Protein AF-A0AAW6BAW8-F1 (afdb_monomer_lite)

Structure (mmCIF, N/CA/C/O backbone):
data_AF-A0AAW6BAW8-F1
#
_entry.id   AF-A0AAW6BAW8-F1
#
loop_
_atom_site.group_PDB
_atom_site.id
_atom_site.type_symbol
_atom_site.label_atom_id
_atom_site.label_alt_id
_atom_site.label_comp_id
_atom_site.label_asym_id
_atom_site.label_entity_id
_atom_site.label_seq_id
_atom_site.pdbx_PDB_ins_code
_atom_site.Cartn_x
_atom_site.Cartn_y
_atom_site.Cartn_z
_atom_site.occupancy
_atom_site.B_iso_or_equiv
_atom_site.auth_seq_id
_atom_site.auth_comp_id
_atom_site.auth_asym_id
_atom_site.auth_atom_id
_atom_site.pdbx_PDB_model_num
ATOM 1 N N . MET A 1 1 ? 30.648 -0.982 -22.213 1.00 37.47 1 MET A N 1
ATOM 2 C CA . MET A 1 1 ? 29.487 -0.172 -21.780 1.00 37.47 1 MET A CA 1
ATOM 3 C C . MET A 1 1 ? 28.819 -0.906 -20.625 1.00 37.47 1 MET A C 1
ATOM 5 O O . MET A 1 1 ? 28.393 -2.036 -20.818 1.00 37.47 1 MET A O 1
ATOM 9 N N . SER A 1 2 ? 28.823 -0.338 -19.420 1.00 42.47 2 SER A N 1
ATOM 10 C CA . SER A 1 2 ? 28.336 -1.019 -18.214 1.00 42.47 2 SER A CA 1
ATOM 11 C C . SER A 1 2 ? 26.802 -1.090 -18.224 1.00 42.47 2 SER A C 1
ATOM 13 O O . SER A 1 2 ? 26.126 -0.107 -17.937 1.00 42.47 2 SER A O 1
ATOM 15 N N . LEU A 1 3 ? 26.255 -2.242 -18.621 1.00 48.44 3 LEU A N 1
ATOM 16 C CA . LEU A 1 3 ? 24.818 -2.527 -18.738 1.00 48.44 3 LEU A CA 1
ATOM 17 C C . LEU A 1 3 ? 24.241 -3.043 -17.412 1.00 48.44 3 LEU A C 1
ATOM 19 O O . LEU A 1 3 ? 23.487 -4.018 -17.386 1.00 48.44 3 LEU A O 1
ATOM 23 N N . PHE A 1 4 ? 24.576 -2.407 -16.287 1.00 57.16 4 PHE A N 1
ATOM 24 C CA . PHE A 1 4 ? 23.806 -2.639 -15.069 1.00 57.16 4 PHE A CA 1
ATOM 25 C C . PHE A 1 4 ? 22.437 -2.009 -15.286 1.00 57.16 4 PHE A C 1
ATOM 27 O O . PHE A 1 4 ? 22.229 -0.815 -15.076 1.00 57.16 4 PHE A O 1
ATOM 34 N N . SER A 1 5 ? 21.517 -2.832 -15.790 1.00 59.19 5 SER A N 1
ATOM 35 C CA . SER A 1 5 ? 20.086 -2.569 -15.810 1.00 59.19 5 SER A CA 1
ATOM 36 C C . SER A 1 5 ? 19.727 -1.957 -14.462 1.00 59.19 5 SER A C 1
ATOM 38 O O . SER A 1 5 ? 19.829 -2.642 -13.443 1.00 59.19 5 SER A O 1
ATOM 40 N N . ARG A 1 6 ? 19.391 -0.662 -14.435 1.00 70.06 6 ARG A N 1
ATOM 41 C CA . ARG A 1 6 ? 18.987 0.033 -13.211 1.00 70.06 6 ARG A CA 1
ATOM 42 C C . ARG A 1 6 ? 17.657 -0.576 -12.775 1.00 70.06 6 ARG A C 1
ATOM 44 O O . ARG A 1 6 ? 16.599 -0.114 -13.189 1.00 70.06 6 ARG A O 1
ATOM 51 N N . LYS A 1 7 ? 17.735 -1.669 -12.015 1.00 78.31 7 LYS A N 1
ATOM 52 C CA . LYS A 1 7 ? 16.610 -2.275 -11.313 1.00 78.31 7 LYS A CA 1
ATOM 53 C C . LYS A 1 7 ? 16.115 -1.246 -10.308 1.00 78.31 7 LYS A C 1
ATOM 55 O O . LYS A 1 7 ? 16.922 -0.659 -9.586 1.00 78.31 7 LYS A O 1
ATOM 60 N N . LYS A 1 8 ? 14.819 -0.987 -10.327 1.00 87.31 8 LYS A N 1
ATOM 61 C CA . LYS A 1 8 ? 14.162 -0.017 -9.459 1.00 87.31 8 LYS A CA 1
ATOM 62 C C . LYS A 1 8 ? 13.307 -0.759 -8.470 1.00 87.31 8 LYS A C 1
ATOM 64 O O . LYS A 1 8 ? 12.725 -1.777 -8.832 1.00 87.31 8 LYS A O 1
ATOM 69 N N . LYS A 1 9 ? 13.286 -0.270 -7.240 1.00 90.56 9 LYS A N 1
ATOM 70 C CA . LYS A 1 9 ? 12.520 -0.862 -6.158 1.00 90.56 9 LYS A CA 1
ATOM 71 C C . LYS A 1 9 ? 11.354 0.050 -5.822 1.00 90.56 9 LYS A C 1
ATOM 73 O O . LYS A 1 9 ? 11.542 1.260 -5.727 1.00 90.56 9 LYS A O 1
ATOM 78 N N . VAL A 1 10 ? 10.177 -0.527 -5.651 1.00 91.50 10 VAL A N 1
ATOM 79 C CA . VAL A 1 10 ? 8.991 0.176 -5.169 1.00 91.50 10 VAL A CA 1
ATOM 80 C C . VAL A 1 10 ? 8.428 -0.591 -3.985 1.00 91.50 10 VAL A C 1
ATOM 82 O O . VAL A 1 10 ? 8.365 -1.814 -4.036 1.00 91.50 10 VAL A O 1
ATOM 85 N N . VAL A 1 11 ? 8.044 0.114 -2.929 1.00 92.69 11 VAL A N 1
ATOM 86 C CA . VAL A 1 11 ? 7.381 -0.465 -1.756 1.00 92.69 11 VAL A CA 1
ATOM 87 C C . VAL A 1 11 ? 6.070 0.271 -1.552 1.00 92.69 11 VAL A C 1
ATOM 89 O O . VAL A 1 11 ? 6.067 1.497 -1.546 1.00 92.69 11 VAL A O 1
ATOM 92 N N . ILE A 1 12 ? 4.964 -0.448 -1.391 1.00 92.94 12 ILE A N 1
ATOM 93 C CA . ILE A 1 12 ? 3.665 0.144 -1.081 1.00 92.94 12 ILE A CA 1
ATOM 94 C C . ILE A 1 12 ? 3.274 -0.303 0.323 1.00 92.94 12 ILE A C 1
ATOM 96 O O . ILE A 1 12 ? 3.162 -1.500 0.591 1.00 92.94 12 ILE A O 1
ATOM 100 N N . ASN A 1 13 ? 3.089 0.664 1.217 1.00 94.69 13 ASN A N 1
ATOM 101 C CA . ASN A 1 13 ? 2.670 0.441 2.594 1.00 94.69 13 ASN A CA 1
ATOM 102 C C . ASN A 1 13 ? 1.231 0.904 2.781 1.00 94.69 13 ASN A C 1
ATOM 104 O O . ASN A 1 13 ? 0.898 2.036 2.445 1.00 94.69 13 ASN A O 1
ATOM 108 N N . TYR A 1 14 ? 0.410 0.047 3.368 1.00 93.88 14 TYR A N 1
ATOM 109 C CA . TYR A 1 14 ? -0.961 0.342 3.747 1.00 93.88 14 TYR A CA 1
ATOM 110 C C . TYR A 1 14 ? -0.974 0.622 5.240 1.00 93.88 14 TYR A C 1
ATOM 112 O O . TYR A 1 14 ? -0.600 -0.248 6.026 1.00 93.88 14 TYR A O 1
ATOM 120 N N . VAL A 1 15 ? -1.360 1.831 5.629 1.00 94.00 15 VAL A N 1
ATOM 121 C CA . VAL A 1 15 ? -1.382 2.270 7.026 1.00 94.00 15 VAL A CA 1
ATOM 122 C C . VAL A 1 15 ? -2.789 2.650 7.449 1.00 94.00 15 VAL A C 1
ATOM 124 O O . VAL A 1 15 ? -3.534 3.228 6.663 1.00 94.00 15 VAL A O 1
ATOM 127 N N . ASP A 1 16 ? -3.129 2.349 8.693 1.00 92.56 16 ASP A N 1
ATOM 128 C CA . ASP A 1 16 ? -4.372 2.754 9.338 1.00 92.56 16 ASP A CA 1
ATOM 129 C C . ASP A 1 16 ? -4.172 4.108 10.037 1.00 92.56 16 ASP A C 1
ATOM 131 O O . ASP A 1 16 ? -3.359 4.223 10.952 1.00 92.56 16 ASP A O 1
ATOM 135 N N . LEU A 1 17 ? -4.871 5.152 9.590 1.00 90.44 17 LEU A N 1
ATOM 136 C CA . LEU A 1 17 ? -4.804 6.490 10.182 1.00 90.44 17 LEU A CA 1
ATOM 137 C C . LEU A 1 17 ? -5.508 6.600 11.535 1.00 90.44 17 LEU A C 1
ATOM 139 O O . LEU A 1 17 ? -5.190 7.535 12.269 1.00 90.44 17 LEU A O 1
ATOM 143 N N . ASP A 1 18 ? -6.445 5.708 11.843 1.00 87.75 18 ASP A N 1
ATOM 144 C CA . ASP A 1 18 ? -7.154 5.679 13.121 1.00 87.75 18 ASP A CA 1
ATOM 145 C C . ASP A 1 18 ? -6.311 4.973 14.198 1.00 87.75 18 ASP A C 1
ATOM 147 O O . ASP A 1 18 ? -6.294 5.409 15.346 1.00 87.75 18 ASP A O 1
ATOM 151 N N . GLU A 1 19 ? -5.515 3.964 13.824 1.00 84.69 19 GLU A N 1
ATOM 152 C CA . GLU A 1 19 ? -4.546 3.291 14.711 1.00 84.69 19 GLU A CA 1
ATOM 153 C C . GLU A 1 19 ? -3.112 3.855 14.584 1.00 84.69 19 GLU A C 1
ATOM 155 O O . GLU A 1 19 ? -2.163 3.116 14.323 1.00 84.69 19 GLU A O 1
ATOM 160 N N . ASP A 1 20 ? -2.902 5.165 14.755 1.00 87.44 20 ASP A N 1
ATOM 161 C CA . ASP A 1 20 ? -1.547 5.761 14.844 1.00 87.44 20 ASP A CA 1
ATOM 162 C C . ASP A 1 20 ? -0.618 5.454 13.636 1.00 87.44 20 ASP A C 1
ATOM 164 O O . ASP A 1 20 ? 0.605 5.347 13.754 1.00 87.44 20 ASP A O 1
ATOM 168 N N . LYS A 1 21 ? -1.185 5.323 12.426 1.00 88.00 21 LYS A N 1
ATOM 169 C CA . LYS A 1 21 ? -0.470 4.919 11.191 1.00 88.00 21 LYS A CA 1
ATOM 170 C C . LYS A 1 21 ? 0.103 3.503 11.253 1.00 88.00 21 LYS A C 1
ATOM 172 O O . LYS A 1 21 ? 1.123 3.214 10.618 1.00 88.00 21 LYS A O 1
ATOM 177 N N . LYS A 1 22 ? -0.548 2.601 11.986 1.00 90.44 22 LYS A N 1
ATOM 178 C CA . LYS A 1 22 ? -0.188 1.183 12.033 1.00 90.44 22 LYS A CA 1
ATOM 179 C C . LYS A 1 22 ? -0.199 0.586 10.632 1.00 90.44 22 LYS A C 1
ATOM 181 O O . LYS A 1 22 ? -1.170 0.716 9.893 1.00 90.44 22 LYS A O 1
ATOM 186 N N . ILE A 1 23 ? 0.885 -0.092 10.268 1.00 91.94 23 ILE A N 1
ATOM 187 C CA . ILE A 1 23 ? 0.988 -0.772 8.977 1.00 91.94 23 ILE A CA 1
ATOM 188 C C . ILE A 1 23 ? 0.055 -1.986 9.002 1.00 91.94 23 ILE A C 1
ATOM 190 O O . ILE A 1 23 ? 0.292 -2.935 9.747 1.00 91.94 23 ILE A O 1
ATOM 194 N N . ILE A 1 24 ? -0.992 -1.942 8.181 1.00 90.75 24 ILE A N 1
ATOM 195 C CA . ILE A 1 24 ? -1.936 -3.041 7.971 1.00 90.75 24 ILE A CA 1
ATOM 196 C C . ILE A 1 24 ? -1.252 -4.122 7.135 1.00 90.75 24 ILE A C 1
ATOM 198 O O . ILE A 1 24 ? -1.197 -5.289 7.514 1.00 90.75 24 ILE A O 1
ATOM 202 N N . THR A 1 25 ? -0.702 -3.720 5.989 1.00 91.62 25 THR A N 1
ATOM 203 C CA . THR A 1 25 ? 0.005 -4.612 5.072 1.00 91.62 25 THR A CA 1
ATOM 204 C C . THR A 1 25 ? 1.032 -3.842 4.247 1.00 91.62 25 THR A C 1
ATOM 206 O O . THR A 1 25 ? 0.982 -2.617 4.127 1.00 91.62 25 THR A O 1
ATOM 209 N N . SER A 1 26 ? 2.002 -4.557 3.690 1.00 92.81 26 SER A N 1
ATOM 210 C CA . SER A 1 26 ? 3.017 -4.004 2.799 1.00 92.81 26 SER A CA 1
ATOM 211 C C . SER A 1 26 ? 3.280 -4.984 1.671 1.00 92.81 26 SER A C 1
ATOM 213 O O . SER A 1 26 ? 3.362 -6.192 1.887 1.00 92.81 26 SER A O 1
ATOM 215 N N . THR A 1 27 ? 3.465 -4.465 0.464 1.00 89.69 27 THR A N 1
ATOM 216 C CA . THR A 1 27 ? 3.817 -5.282 -0.704 1.00 89.69 27 THR A CA 1
ATOM 217 C C . THR A 1 27 ? 5.245 -5.809 -0.653 1.00 89.69 27 THR A C 1
ATOM 219 O O . THR A 1 27 ? 5.610 -6.676 -1.445 1.00 89.69 27 THR A O 1
ATOM 222 N N . GLY A 1 28 ? 6.082 -5.242 0.222 1.00 89.38 28 GLY A N 1
ATOM 223 C CA . GLY A 1 28 ? 7.526 -5.433 0.183 1.00 89.38 28 GLY A CA 1
ATOM 224 C C . GLY A 1 28 ? 8.177 -4.763 -1.032 1.00 89.38 28 GLY A C 1
ATOM 225 O O . GLY A 1 28 ? 7.588 -3.895 -1.679 1.00 89.38 28 GLY A O 1
ATOM 226 N N . GLU A 1 29 ? 9.421 -5.153 -1.324 1.00 90.94 29 GLU A N 1
ATOM 227 C CA . GLU A 1 29 ? 10.243 -4.572 -2.392 1.00 90.94 29 GLU A CA 1
ATOM 228 C C . GLU A 1 29 ? 9.902 -5.161 -3.771 1.00 90.94 29 GLU A C 1
ATOM 230 O O . GLU A 1 29 ? 10.387 -6.226 -4.158 1.00 90.94 29 GLU A O 1
ATOM 235 N N . ILE A 1 30 ? 9.128 -4.426 -4.563 1.00 89.75 30 ILE A N 1
ATOM 236 C CA . ILE A 1 30 ? 8.828 -4.764 -5.955 1.00 89.75 30 ILE A CA 1
ATOM 237 C C . ILE A 1 30 ? 9.974 -4.288 -6.842 1.00 89.75 30 ILE A C 1
ATOM 239 O O . ILE A 1 30 ? 10.262 -3.093 -6.916 1.00 89.75 30 ILE A O 1
ATOM 243 N N . ILE A 1 31 ? 10.624 -5.214 -7.550 1.00 88.12 31 ILE A N 1
ATOM 244 C CA . ILE A 1 31 ? 11.760 -4.905 -8.422 1.00 88.12 31 ILE A CA 1
ATOM 245 C C . ILE A 1 31 ? 11.311 -4.841 -9.881 1.00 88.12 31 ILE A C 1
ATOM 247 O O . ILE A 1 31 ? 10.852 -5.835 -10.438 1.00 88.12 31 ILE A O 1
ATOM 251 N N . GLY A 1 32 ? 11.547 -3.710 -10.541 1.00 87.00 32 GLY A N 1
ATOM 252 C CA . GLY A 1 32 ? 11.221 -3.533 -11.952 1.00 87.00 32 GLY A CA 1
ATOM 253 C C . GLY A 1 32 ? 12.210 -2.687 -12.739 1.00 87.00 32 GLY A C 1
ATOM 254 O O . GLY A 1 32 ? 13.305 -2.349 -12.282 1.00 87.00 32 GLY A O 1
ATOM 255 N N . LYS A 1 33 ? 11.837 -2.387 -13.985 1.00 84.62 33 LYS A N 1
ATOM 256 C CA . LYS A 1 33 ? 12.615 -1.542 -14.900 1.00 84.62 33 LYS A CA 1
ATOM 257 C C . LYS A 1 33 ? 12.041 -0.131 -14.897 1.00 84.62 33 LYS A C 1
ATOM 259 O O . LYS A 1 33 ? 10.835 0.023 -15.052 1.00 84.62 33 LYS A O 1
ATOM 264 N N . ALA A 1 34 ? 12.909 0.877 -14.804 1.00 84.44 34 ALA A N 1
ATOM 265 C CA . ALA A 1 34 ? 12.513 2.281 -14.912 1.00 84.44 34 ALA A CA 1
ATOM 266 C C . ALA A 1 34 ? 11.677 2.531 -16.182 1.00 84.44 34 ALA A C 1
ATOM 268 O O . ALA A 1 34 ? 12.023 2.036 -17.258 1.00 84.44 34 ALA A O 1
ATOM 269 N N . GLY A 1 35 ? 10.579 3.276 -16.047 1.00 82.69 35 GLY A N 1
ATOM 270 C CA . GLY A 1 35 ? 9.669 3.590 -17.154 1.00 82.69 35 GLY A CA 1
ATOM 271 C C . GLY A 1 35 ? 8.698 2.470 -17.557 1.00 82.69 35 GLY A C 1
ATOM 272 O O . GLY A 1 35 ? 7.925 2.657 -18.493 1.00 82.69 35 GLY A O 1
ATOM 273 N N . LYS A 1 36 ? 8.704 1.313 -16.881 1.00 87.38 36 LYS A N 1
ATOM 274 C CA . LYS A 1 36 ? 7.618 0.321 -16.981 1.00 87.38 36 LYS A CA 1
ATOM 275 C C . LYS A 1 36 ? 6.589 0.561 -15.884 1.00 87.38 36 LYS A C 1
ATOM 277 O O . LYS A 1 36 ? 6.967 1.001 -14.805 1.00 87.38 36 LYS A O 1
ATOM 282 N N . ALA A 1 37 ? 5.321 0.265 -16.157 1.00 87.88 37 ALA A N 1
ATOM 283 C CA . ALA A 1 37 ? 4.296 0.226 -15.119 1.00 87.88 37 ALA A CA 1
ATOM 284 C C . ALA A 1 37 ? 4.675 -0.817 -14.062 1.00 87.88 37 ALA A C 1
ATOM 286 O O . ALA A 1 37 ? 5.254 -1.860 -14.389 1.00 87.88 37 ALA A O 1
ATOM 287 N N . VAL A 1 38 ? 4.391 -0.506 -12.805 1.00 88.25 38 VAL A N 1
ATOM 288 C CA . VAL A 1 38 ? 4.519 -1.475 -11.723 1.00 88.25 38 VAL A CA 1
ATOM 289 C C . VAL A 1 38 ? 3.410 -2.519 -11.895 1.00 88.25 38 VAL A C 1
ATOM 291 O O . VAL A 1 38 ? 2.241 -2.168 -12.031 1.00 88.25 38 VAL A O 1
ATOM 294 N N . ASP A 1 39 ? 3.775 -3.803 -11.909 1.00 85.62 39 ASP A N 1
ATOM 295 C CA . ASP A 1 39 ? 2.847 -4.939 -12.073 1.00 85.62 39 ASP A CA 1
ATOM 296 C C . ASP A 1 39 ? 2.115 -5.251 -10.752 1.00 85.62 39 ASP A C 1
ATOM 298 O O . ASP A 1 39 ? 2.081 -6.375 -10.264 1.00 85.62 39 ASP A O 1
ATOM 302 N N . TYR A 1 40 ? 1.620 -4.203 -10.097 1.00 86.88 40 TYR A N 1
ATOM 303 C CA . TYR A 1 40 ? 0.914 -4.272 -8.828 1.00 86.88 40 TYR A CA 1
ATOM 304 C C . TYR A 1 40 ? -0.193 -3.228 -8.818 1.00 86.88 40 TYR A C 1
ATOM 306 O O . TYR A 1 40 ? 0.052 -2.052 -9.091 1.00 86.88 40 TYR A O 1
ATOM 314 N N . SER A 1 41 ? -1.402 -3.658 -8.478 1.00 86.12 41 SER A N 1
ATOM 315 C CA . SER A 1 41 ? -2.577 -2.803 -8.358 1.00 86.12 41 SER A CA 1
ATOM 316 C C . SER A 1 41 ? -3.008 -2.766 -6.901 1.00 86.12 41 SER A C 1
ATOM 318 O O . SER A 1 41 ? -3.208 -3.822 -6.299 1.00 86.12 41 SER A O 1
ATOM 320 N N . SER A 1 42 ? -3.176 -1.570 -6.329 1.00 89.06 42 SER A N 1
ATOM 321 C CA . SER A 1 42 ? -3.753 -1.473 -4.987 1.00 89.06 42 SER A CA 1
ATOM 322 C C . SER A 1 42 ? -5.253 -1.745 -4.997 1.00 89.06 42 SER A C 1
ATOM 324 O O . SER A 1 42 ? -5.793 -2.095 -3.959 1.00 89.06 42 SER A O 1
ATOM 326 N N . ALA A 1 43 ? -5.931 -1.644 -6.146 1.00 88.69 43 ALA A N 1
ATOM 327 C CA . ALA A 1 43 ? -7.383 -1.770 -6.232 1.00 88.69 43 ALA A CA 1
ATOM 328 C C . ALA A 1 43 ? -7.901 -3.114 -5.692 1.00 88.69 43 ALA A C 1
ATOM 330 O O . ALA A 1 43 ? -8.904 -3.138 -4.981 1.00 88.69 43 ALA A O 1
ATOM 331 N N . ASP A 1 44 ? -7.210 -4.219 -5.987 1.00 88.56 44 ASP A N 1
ATOM 332 C CA . ASP A 1 44 ? -7.569 -5.544 -5.471 1.00 88.56 44 ASP A CA 1
ATOM 333 C C . ASP A 1 44 ? -7.414 -5.619 -3.948 1.00 88.56 44 ASP A C 1
ATOM 335 O O . ASP A 1 44 ? -8.275 -6.165 -3.257 1.00 88.56 44 ASP A O 1
ATOM 339 N N . GLU A 1 45 ? -6.339 -5.038 -3.415 1.00 89.56 45 GLU A N 1
ATOM 340 C CA . GLU A 1 45 ? -6.050 -5.054 -1.982 1.00 89.56 45 GLU A CA 1
ATOM 341 C C . GLU A 1 45 ? -6.962 -4.089 -1.216 1.00 89.56 45 GLU A C 1
ATOM 343 O O . GLU A 1 45 ? -7.545 -4.461 -0.205 1.00 89.56 45 GLU A O 1
ATOM 348 N N . LEU A 1 46 ? -7.192 -2.889 -1.752 1.00 90.19 46 LEU A N 1
ATOM 349 C CA . LEU A 1 46 ? -8.157 -1.911 -1.256 1.00 90.19 46 LEU A CA 1
ATOM 350 C C . LEU A 1 46 ? -9.573 -2.473 -1.236 1.00 90.19 46 LEU A C 1
ATOM 352 O O . LEU A 1 46 ? -10.315 -2.195 -0.303 1.00 90.19 46 LEU A O 1
ATOM 356 N N . LYS A 1 47 ? -9.955 -3.278 -2.233 1.00 90.50 47 LYS A N 1
ATOM 357 C CA . LYS A 1 47 ? -11.268 -3.926 -2.255 1.00 90.50 47 LYS A CA 1
ATOM 358 C C . LYS A 1 47 ? -11.402 -4.976 -1.151 1.00 90.50 47 LYS A C 1
ATOM 360 O O . LYS A 1 47 ? -12.455 -5.038 -0.528 1.00 90.50 47 LYS A O 1
ATOM 365 N N . LYS A 1 48 ? -10.354 -5.765 -0.881 1.00 90.56 48 LYS A N 1
ATOM 366 C CA . LYS A 1 48 ? -10.339 -6.689 0.268 1.00 90.56 48 LYS A CA 1
ATOM 367 C C . LYS A 1 48 ? -10.387 -5.937 1.594 1.00 90.56 48 LYS A C 1
ATOM 369 O O . LYS A 1 48 ? -11.151 -6.315 2.466 1.00 90.56 48 LYS A O 1
ATOM 374 N N . LEU A 1 49 ? -9.599 -4.871 1.726 1.00 90.06 49 LEU A N 1
ATOM 375 C CA . LEU A 1 49 ? -9.580 -4.025 2.916 1.00 90.06 49 LEU A CA 1
ATOM 376 C C . LEU A 1 49 ? -10.959 -3.384 3.142 1.00 90.06 49 LEU A C 1
ATOM 378 O O . LEU A 1 49 ? -11.466 -3.419 4.255 1.00 90.06 49 LEU A O 1
ATOM 382 N N . ALA A 1 50 ? -11.621 -2.906 2.088 1.00 89.12 50 ALA A N 1
ATOM 383 C CA . ALA A 1 50 ? -12.998 -2.415 2.155 1.00 89.12 50 ALA A CA 1
ATOM 384 C C . ALA A 1 50 ? -13.998 -3.475 2.621 1.00 89.12 50 ALA A C 1
ATOM 386 O O . ALA A 1 50 ? -14.852 -3.172 3.447 1.00 89.12 50 ALA A O 1
ATOM 387 N N . ASP A 1 51 ? -13.863 -4.716 2.153 1.00 90.31 51 ASP A N 1
ATOM 388 C CA . ASP A 1 51 ? -14.684 -5.845 2.611 1.00 90.31 51 ASP A CA 1
ATOM 389 C C . ASP A 1 51 ? -14.424 -6.201 4.089 1.00 90.31 51 ASP A C 1
ATOM 391 O O . ASP A 1 51 ? -15.323 -6.634 4.801 1.00 90.31 51 ASP A O 1
ATOM 395 N N . GLN A 1 52 ? -13.205 -5.948 4.577 1.00 87.38 52 GLN A N 1
ATOM 396 C CA . GLN A 1 52 ? -12.819 -6.103 5.983 1.00 87.38 52 GLN A CA 1
ATOM 397 C C . GLN A 1 52 ? -13.259 -4.938 6.884 1.00 87.38 52 GLN A C 1
ATOM 399 O O . GLN A 1 52 ? -13.030 -5.007 8.089 1.00 87.38 52 GLN A O 1
ATOM 404 N N . GLY A 1 53 ? -13.870 -3.886 6.329 1.00 88.81 53 GLY A N 1
ATOM 405 C CA . GLY A 1 53 ? -14.270 -2.698 7.083 1.00 88.81 53 GLY A CA 1
ATOM 406 C C . GLY A 1 53 ? -13.218 -1.589 7.114 1.00 88.81 53 GLY A C 1
ATOM 407 O O . GLY A 1 53 ? -13.198 -0.800 8.046 1.00 88.81 53 GLY A O 1
ATOM 408 N N . TYR A 1 54 ? -12.332 -1.492 6.121 1.00 90.19 54 TYR A N 1
ATOM 409 C CA . TYR A 1 54 ? -11.405 -0.364 5.971 1.00 90.19 54 TYR A CA 1
ATOM 410 C C . TYR A 1 54 ? -11.797 0.550 4.811 1.00 90.19 54 TYR A C 1
ATOM 412 O O . TYR A 1 54 ? -11.981 0.129 3.673 1.00 90.19 54 TYR A O 1
ATOM 420 N N . LYS A 1 55 ? -11.807 1.854 5.044 1.00 90.75 55 LYS A N 1
ATOM 421 C CA . LYS A 1 55 ? -12.115 2.866 4.041 1.00 90.75 55 LYS A CA 1
ATOM 422 C C . LYS A 1 55 ? -10.853 3.556 3.548 1.00 90.75 55 LYS A C 1
ATOM 424 O O . LYS A 1 55 ? -10.064 4.079 4.331 1.00 90.75 55 LYS A O 1
ATOM 429 N N . LEU A 1 56 ? -10.674 3.624 2.231 1.00 92.12 56 LEU A N 1
ATOM 430 C CA . LEU A 1 56 ? -9.583 4.401 1.644 1.00 92.12 56 LEU A CA 1
ATOM 431 C C . LEU A 1 56 ? -9.722 5.882 2.034 1.00 92.12 56 LEU A C 1
ATOM 433 O O . LEU A 1 56 ? -10.720 6.519 1.698 1.00 92.12 56 LEU A O 1
ATOM 437 N N . SER A 1 57 ? -8.699 6.437 2.689 1.00 92.38 57 SER A N 1
ATOM 438 C CA . SER A 1 57 ? -8.643 7.864 3.023 1.00 92.38 57 SER A CA 1
ATOM 439 C C . SER A 1 57 ? -7.729 8.638 2.079 1.00 92.38 57 SER A C 1
ATOM 441 O O . SER A 1 57 ? -8.072 9.748 1.680 1.00 92.38 57 SER A O 1
ATOM 443 N N . TYR A 1 58 ? -6.566 8.082 1.734 1.00 92.31 58 TYR A N 1
ATOM 444 C CA . TYR A 1 58 ? -5.617 8.696 0.808 1.00 92.31 58 TYR A CA 1
ATOM 445 C C . TYR A 1 58 ? -4.805 7.625 0.078 1.00 92.31 58 TYR A C 1
ATOM 447 O O . TYR A 1 58 ? -4.186 6.774 0.712 1.00 92.31 58 TYR A O 1
ATOM 455 N N . ASN A 1 59 ? -4.796 7.678 -1.254 1.00 91.94 59 ASN A N 1
ATOM 456 C CA . ASN A 1 59 ? -3.985 6.799 -2.092 1.00 91.94 59 ASN A CA 1
ATOM 457 C C . ASN A 1 59 ? -2.860 7.601 -2.754 1.00 91.94 59 ASN A C 1
ATOM 459 O O . ASN A 1 5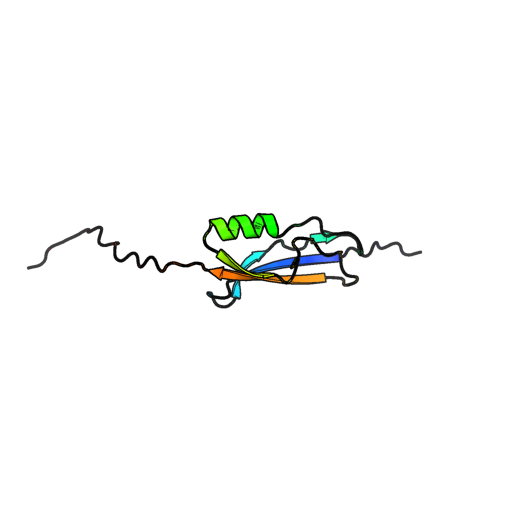9 ? -3.115 8.390 -3.662 1.00 91.94 59 ASN A O 1
ATOM 463 N N . GLU A 1 60 ? -1.623 7.388 -2.309 1.00 90.62 60 GLU A N 1
ATOM 464 C CA . GLU A 1 60 ? -0.436 8.021 -2.895 1.00 90.62 60 GLU A CA 1
ATOM 465 C C . GLU A 1 60 ? 0.103 7.275 -4.126 1.00 90.62 60 GLU A C 1
ATOM 467 O O . GLU A 1 60 ? 0.818 7.858 -4.937 1.00 90.62 60 GLU A O 1
ATOM 472 N N . TYR A 1 61 ? -0.221 5.987 -4.267 1.00 89.44 61 TYR A N 1
ATOM 473 C CA . TYR A 1 61 ? 0.331 5.113 -5.300 1.00 89.44 61 TYR A CA 1
ATOM 474 C C . TYR A 1 61 ? -0.427 5.245 -6.625 1.00 89.44 61 TYR A C 1
ATOM 476 O O . TYR A 1 61 ? 0.150 5.659 -7.628 1.00 89.44 61 TYR A O 1
ATOM 484 N N . ASP A 1 62 ? -1.723 4.935 -6.629 1.00 88.00 62 ASP A N 1
ATOM 485 C CA . ASP A 1 6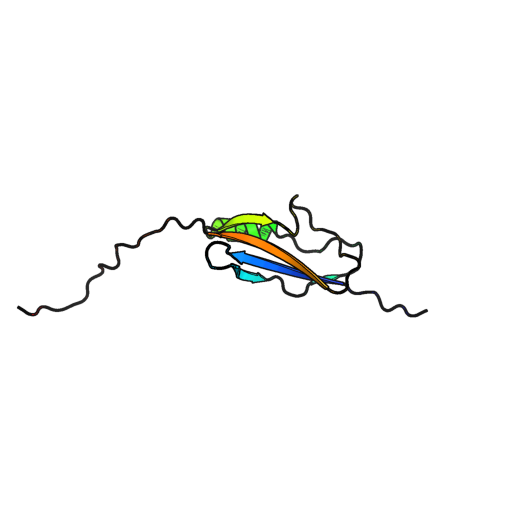2 ? -2.580 4.912 -7.821 1.00 88.00 62 ASP A CA 1
ATOM 486 C C . ASP A 1 62 ? -3.879 5.707 -7.593 1.00 88.00 62 ASP A C 1
ATOM 488 O O . ASP A 1 62 ? -4.981 5.158 -7.606 1.00 88.00 62 ASP A O 1
ATOM 492 N N . PRO A 1 63 ? -3.806 7.038 -7.433 1.00 82.00 63 PRO A N 1
ATOM 493 C CA . PRO A 1 63 ? -4.990 7.862 -7.172 1.00 82.00 63 PRO A CA 1
ATOM 494 C C . PRO A 1 63 ? -6.069 7.759 -8.267 1.00 82.00 63 PRO A C 1
ATOM 496 O O . PRO A 1 63 ? -7.234 8.055 -8.017 1.00 82.00 63 PRO A O 1
ATOM 499 N N . THR A 1 64 ? -5.698 7.333 -9.478 1.00 83.56 64 THR A N 1
ATOM 500 C CA . THR A 1 64 ? -6.597 7.122 -10.624 1.00 83.56 64 THR A CA 1
ATOM 501 C C . THR A 1 64 ? -6.896 5.643 -10.909 1.00 83.56 64 THR A C 1
ATOM 503 O O . THR A 1 64 ? -7.478 5.334 -11.948 1.00 83.56 64 THR A O 1
ATOM 506 N N . GLY A 1 65 ? -6.477 4.716 -10.037 1.00 80.25 65 GLY A N 1
ATOM 507 C CA . GLY A 1 65 ? -6.589 3.267 -10.260 1.00 80.25 65 GLY A CA 1
ATOM 508 C C . GLY A 1 65 ? -5.617 2.725 -11.313 1.00 80.25 65 GLY A C 1
ATOM 509 O O . GLY A 1 65 ? -5.814 1.636 -11.847 1.00 80.25 65 GLY A O 1
ATOM 510 N N . SER A 1 66 ? -4.593 3.503 -11.673 1.00 84.44 66 SER A N 1
ATOM 511 C CA . SER A 1 66 ? -3.538 3.102 -12.604 1.00 84.44 66 SER A CA 1
ATOM 512 C C . SER A 1 66 ? -2.186 3.132 -11.910 1.00 84.44 66 SER A C 1
ATOM 514 O O .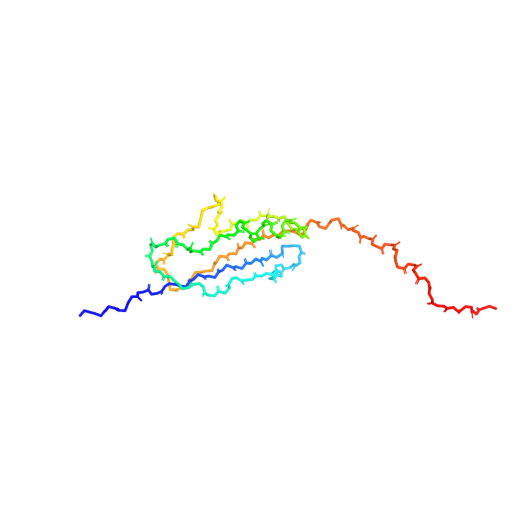 SER A 1 66 ? -1.783 4.167 -11.380 1.00 84.44 66 SER A O 1
ATOM 516 N N . ALA A 1 67 ? -1.474 2.005 -11.957 1.00 86.81 67 ALA A N 1
ATOM 517 C CA . ALA A 1 67 ? -0.142 1.893 -11.385 1.00 86.81 67 ALA A CA 1
ATOM 518 C C . ALA A 1 67 ? 0.832 2.883 -12.058 1.00 86.81 67 ALA A C 1
ATOM 520 O O . ALA A 1 67 ? 0.909 2.930 -13.294 1.00 86.81 67 ALA A O 1
ATOM 521 N N . PRO A 1 68 ? 1.606 3.660 -11.280 1.00 87.12 68 PRO A N 1
ATOM 522 C CA . PRO A 1 68 ? 2.625 4.538 -11.822 1.00 87.12 68 PRO A CA 1
ATOM 523 C C . PRO A 1 68 ? 3.740 3.724 -12.486 1.00 87.12 68 PRO A C 1
ATOM 525 O O . PRO A 1 68 ? 3.933 2.529 -12.242 1.00 87.12 68 PRO A O 1
ATOM 528 N N . ALA A 1 69 ? 4.508 4.383 -13.350 1.00 88.62 69 ALA A N 1
ATOM 529 C CA . ALA A 1 69 ? 5.729 3.790 -13.869 1.00 88.62 69 ALA A CA 1
ATOM 530 C C . ALA A 1 69 ? 6.832 3.819 -12.804 1.00 88.62 69 ALA A C 1
ATOM 532 O O . ALA A 1 69 ? 6.919 4.765 -12.024 1.00 88.62 69 ALA A O 1
ATOM 533 N N . PHE A 1 70 ? 7.723 2.825 -12.813 1.00 87.44 70 PHE A N 1
ATOM 534 C CA . PHE A 1 70 ? 8.919 2.831 -11.976 1.00 87.44 70 PHE A CA 1
ATOM 535 C C . PHE A 1 70 ? 9.701 4.130 -12.192 1.00 87.44 70 PHE A C 1
ATOM 537 O O . PHE A 1 70 ? 10.243 4.370 -13.281 1.00 87.44 70 PHE A O 1
ATOM 544 N N . SER A 1 71 ? 9.779 4.934 -11.132 1.00 81.12 71 SER A N 1
ATOM 545 C CA . SER A 1 71 ? 10.553 6.168 -11.083 1.00 81.12 71 SER A CA 1
ATOM 546 C C . SER A 1 71 ? 12.032 5.916 -11.371 1.00 81.12 71 SER A C 1
ATOM 548 O O . SER A 1 71 ? 12.562 4.810 -11.236 1.00 81.12 71 SER A O 1
ATOM 550 N N . ASN A 1 72 ? 12.747 6.980 -11.738 1.00 82.25 72 ASN A N 1
ATOM 551 C CA . ASN A 1 72 ? 14.188 6.894 -11.964 1.00 82.25 72 ASN A CA 1
ATOM 552 C C . ASN A 1 72 ? 15.002 6.801 -10.654 1.00 82.25 72 ASN A C 1
ATOM 554 O O . ASN A 1 72 ? 16.231 6.704 -10.708 1.00 82.25 72 ASN A O 1
ATOM 558 N N . GLU A 1 73 ? 14.335 6.768 -9.497 1.00 82.75 73 GLU A N 1
ATOM 559 C CA . GLU A 1 73 ? 14.909 6.509 -8.173 1.00 82.75 73 GLU A CA 1
ATOM 560 C C . GLU A 1 73 ? 15.270 5.040 -7.953 1.00 82.75 73 GLU A C 1
ATOM 562 O O . GLU A 1 73 ? 14.829 4.152 -8.676 1.00 82.75 73 GLU A O 1
ATOM 567 N N . SER A 1 74 ? 16.176 4.777 -7.014 1.00 83.81 74 SER A N 1
ATOM 568 C CA . SER A 1 74 ? 16.648 3.417 -6.715 1.00 83.81 74 SER A CA 1
ATOM 569 C C . SER A 1 74 ? 15.637 2.633 -5.876 1.00 83.81 74 SER A C 1
ATOM 571 O O . SER A 1 74 ? 15.450 1.440 -6.114 1.00 83.81 74 SER A O 1
A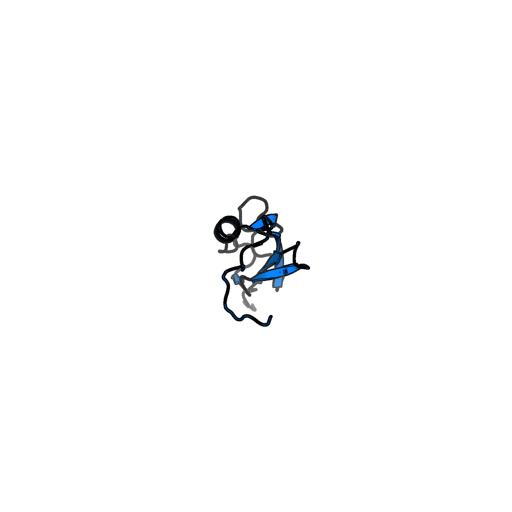TOM 573 N N . LEU A 1 75 ? 14.977 3.317 -4.943 1.00 86.94 75 LEU A N 1
ATOM 574 C CA . LEU A 1 75 ? 13.905 2.824 -4.092 1.00 86.94 75 LEU A CA 1
ATOM 575 C C . LEU A 1 75 ? 12.896 3.959 -3.929 1.00 86.94 75 LEU A C 1
ATOM 577 O O . LEU A 1 75 ? 13.306 5.064 -3.597 1.00 86.94 75 LEU A O 1
ATOM 581 N N . TYR A 1 76 ? 11.620 3.682 -4.161 1.00 89.19 76 TYR A N 1
ATOM 582 C CA . TYR A 1 76 ? 10.535 4.623 -3.917 1.00 89.19 76 TYR A CA 1
ATOM 583 C C . TYR A 1 76 ? 9.478 3.956 -3.045 1.00 89.19 76 TYR A C 1
ATOM 585 O O . TYR A 1 76 ? 9.111 2.809 -3.298 1.00 89.19 76 TYR A O 1
ATOM 593 N N . THR A 1 77 ? 8.985 4.657 -2.033 1.00 92.12 77 THR A N 1
ATOM 594 C CA . THR A 1 77 ? 7.978 4.115 -1.119 1.00 92.12 77 THR A CA 1
ATOM 595 C C . THR A 1 77 ? 6.703 4.923 -1.256 1.00 92.12 77 THR A C 1
ATOM 597 O O . THR A 1 77 ? 6.737 6.136 -1.088 1.00 92.12 77 THR A O 1
ATOM 600 N N . TYR A 1 78 ? 5.599 4.243 -1.537 1.00 92.69 78 TYR A N 1
ATOM 601 C CA . TYR A 1 78 ? 4.264 4.820 -1.538 1.00 92.69 78 TYR A CA 1
ATOM 602 C C . TYR A 1 78 ? 3.537 4.444 -0.259 1.00 92.69 78 TYR A C 1
ATOM 604 O O . TYR A 1 78 ? 3.612 3.298 0.193 1.00 92.69 78 TYR A O 1
ATOM 612 N N . THR A 1 79 ? 2.799 5.398 0.297 1.00 93.81 79 THR A N 1
ATOM 613 C CA . THR A 1 79 ? 1.975 5.156 1.481 1.00 93.81 79 THR A CA 1
ATOM 614 C C . THR A 1 79 ? 0.503 5.345 1.155 1.00 93.81 79 THR A C 1
ATOM 616 O O . THR A 1 79 ? 0.058 6.426 0.780 1.00 93.81 79 THR A O 1
ATOM 619 N N . ILE A 1 80 ? -0.278 4.287 1.328 1.00 93.56 80 ILE A N 1
ATOM 620 C CA . ILE A 1 80 ? -1.728 4.308 1.198 1.00 93.56 80 ILE A CA 1
ATOM 621 C C . ILE A 1 80 ? -2.309 4.365 2.601 1.00 93.56 80 ILE A C 1
ATOM 623 O O . ILE A 1 80 ? -2.094 3.479 3.422 1.00 93.56 80 ILE A O 1
ATOM 627 N N . SER A 1 81 ? -3.032 5.439 2.874 1.00 93.31 81 SER A N 1
ATOM 628 C CA . SER A 1 81 ? -3.669 5.672 4.158 1.00 93.31 81 SER A CA 1
ATOM 629 C C . SER A 1 81 ? -5.124 5.224 4.104 1.00 93.31 81 SER A C 1
ATOM 631 O O . SER A 1 81 ? -5.921 5.738 3.312 1.00 93.31 81 SER A O 1
ATOM 633 N N . LEU A 1 82 ? -5.473 4.284 4.967 1.00 93.12 82 LEU A N 1
ATOM 634 C CA . LEU A 1 82 ? -6.830 3.820 5.191 1.00 93.12 82 LEU A CA 1
ATOM 635 C C . LEU A 1 82 ? -7.310 4.272 6.558 1.00 93.12 82 LEU A C 1
ATOM 637 O O . LEU A 1 82 ? -6.525 4.658 7.416 1.00 93.12 82 LEU A O 1
ATOM 641 N N . LYS A 1 83 ? -8.620 4.254 6.715 1.00 91.19 83 LYS A N 1
ATOM 642 C CA . LYS A 1 83 ? -9.316 4.473 7.969 1.00 91.19 83 LYS A CA 1
ATOM 643 C C . LYS A 1 83 ? -10.133 3.247 8.287 1.00 91.19 83 LYS A C 1
ATOM 645 O O . LYS A 1 83 ? -10.600 2.579 7.365 1.00 91.19 83 LYS A O 1
ATOM 650 N N . HIS A 1 84 ? -10.307 2.960 9.556 1.00 85.12 84 HIS A N 1
ATOM 651 C CA . HIS A 1 84 ? -11.178 1.879 9.964 1.00 85.12 84 HIS A CA 1
ATOM 652 C C . HIS A 1 84 ? -12.627 2.380 9.886 1.00 85.12 84 HIS A C 1
ATOM 654 O O . HIS A 1 84 ? -12.987 3.395 10.478 1.00 85.12 84 HIS A O 1
ATOM 660 N N . ASP A 1 85 ? -13.468 1.682 9.131 1.00 71.25 85 ASP A N 1
ATOM 661 C CA . ASP A 1 85 ? -14.927 1.791 9.198 1.00 71.25 85 ASP A CA 1
ATOM 662 C C . ASP A 1 85 ? -15.382 0.947 10.403 1.00 71.25 85 ASP A C 1
ATOM 664 O O . ASP A 1 85 ? -16.141 -0.011 10.295 1.00 71.25 85 ASP A O 1
ATOM 668 N N . THR A 1 86 ? -14.815 1.229 11.579 1.00 59.22 86 THR A N 1
ATOM 669 C CA . THR A 1 86 ? -15.331 0.670 12.821 1.00 59.22 86 THR A CA 1
ATOM 670 C C . THR A 1 86 ? -16.643 1.386 13.096 1.00 59.22 86 THR A C 1
ATOM 672 O O . THR A 1 86 ? -16.680 2.479 13.658 1.00 59.22 86 THR A O 1
ATOM 675 N N . GLU A 1 87 ? -17.753 0.733 12.756 1.00 52.88 87 GLU A N 1
ATOM 676 C CA . GLU A 1 87 ? -18.822 0.683 13.741 1.00 52.88 87 GLU A CA 1
ATOM 677 C C . GLU A 1 87 ? -18.154 0.160 15.016 1.00 52.88 87 GLU A C 1
ATOM 679 O O . GLU A 1 87 ? -17.638 -0.961 15.040 1.00 52.88 87 GLU A O 1
ATOM 684 N N . GLU A 1 88 ? -18.068 0.999 16.049 1.00 49.00 88 GLU A N 1
ATOM 685 C CA . GLU A 1 88 ? -17.908 0.523 17.415 1.00 49.00 88 GLU A CA 1
ATOM 686 C C . GLU A 1 88 ? -19.074 -0.442 17.665 1.00 49.00 88 GLU A C 1
ATOM 688 O O . GLU A 1 88 ? -20.098 -0.082 18.240 1.00 49.00 88 GLU A O 1
ATOM 693 N N . LEU A 1 89 ? -18.934 -1.701 17.245 1.00 48.56 89 LEU A N 1
ATOM 694 C CA . LEU A 1 89 ? -19.514 -2.804 17.977 1.00 48.56 89 LEU A CA 1
ATOM 695 C C . LEU A 1 89 ? -18.747 -2.817 19.293 1.00 48.56 89 LEU A C 1
ATOM 697 O O . LEU A 1 89 ? -17.843 -3.621 19.525 1.00 48.56 89 LEU A O 1
ATOM 701 N N . ASP A 1 90 ? -19.129 -1.871 20.148 1.00 45.22 90 ASP A N 1
ATOM 702 C CA . ASP A 1 90 ? -19.405 -2.124 21.539 1.00 45.22 90 ASP A CA 1
ATOM 703 C C . ASP A 1 90 ? -20.119 -3.482 21.577 1.00 45.22 90 ASP A C 1
ATOM 705 O O . ASP A 1 90 ? -21.340 -3.600 21.520 1.00 45.22 90 ASP A O 1
ATOM 709 N N . HIS A 1 91 ? -19.339 -4.563 21.587 1.00 52.25 91 HIS A N 1
ATOM 710 C CA . HIS A 1 91 ? -19.800 -5.816 22.135 1.00 52.25 91 HIS A CA 1
ATOM 711 C C . HIS A 1 91 ? -19.932 -5.558 23.639 1.00 52.25 91 HIS A C 1
ATOM 713 O O . HIS A 1 91 ? -19.191 -6.112 24.451 1.00 52.25 91 HIS A O 1
ATOM 719 N N . ALA A 1 92 ? -20.938 -4.772 24.028 1.00 49.34 92 ALA A N 1
ATOM 720 C CA . ALA A 1 92 ? -21.632 -4.930 25.291 1.00 49.34 92 ALA A CA 1
ATOM 721 C C . ALA A 1 92 ? -22.386 -6.266 25.296 1.00 49.34 92 ALA A C 1
ATOM 723 O O . ALA A 1 92 ? -23.542 -6.318 25.670 1.00 49.34 92 ALA A O 1
ATOM 724 N N . ASP A 1 93 ? -21.748 -7.367 24.895 1.00 51.28 93 ASP A N 1
ATOM 725 C CA . ASP A 1 93 ? -22.290 -8.707 25.080 1.00 51.28 93 ASP A CA 1
ATOM 726 C C . ASP A 1 93 ? -21.176 -9.761 25.088 1.00 51.28 93 ASP A C 1
ATOM 728 O O . ASP A 1 93 ? -21.149 -10.732 24.338 1.00 51.28 93 ASP A O 1
ATOM 732 N N . ALA A 1 94 ? -20.255 -9.599 2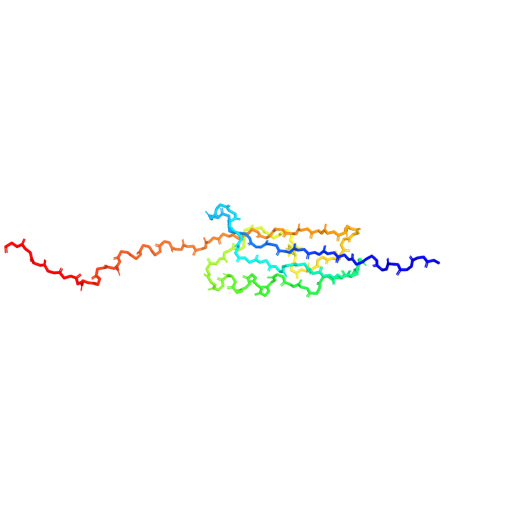6.039 1.00 51.22 94 ALA A N 1
ATOM 733 C CA . ALA A 1 94 ? -19.642 -10.740 26.714 1.00 51.22 94 ALA A CA 1
ATOM 734 C C . ALA A 1 94 ? -20.197 -10.874 28.146 1.00 51.22 94 ALA A C 1
ATOM 736 O O . ALA A 1 94 ? -19.463 -11.142 29.091 1.00 51.22 94 ALA A O 1
ATOM 737 N N . ASN A 1 95 ? -21.520 -10.740 28.303 1.00 50.84 95 ASN A N 1
ATOM 738 C CA . ASN A 1 95 ? -22.265 -11.353 29.410 1.00 50.84 95 ASN A CA 1
ATOM 739 C C . ASN A 1 95 ? -22.651 -12.806 29.061 1.00 50.84 95 ASN A C 1
ATOM 741 O O . ASN A 1 95 ? -23.747 -13.276 29.357 1.00 50.84 95 ASN A O 1
ATOM 745 N N . LEU A 1 96 ? -21.731 -13.570 28.462 1.00 51.06 96 LEU A N 1
ATOM 746 C CA . LEU A 1 96 ? -21.826 -15.030 28.459 1.00 51.06 96 LEU A CA 1
ATOM 747 C C . LEU A 1 96 ? -21.260 -15.534 29.787 1.00 51.06 96 LEU A C 1
ATOM 749 O O . LEU A 1 96 ? -20.068 -15.791 29.945 1.00 51.06 96 LEU A O 1
ATOM 753 N N . GLY A 1 97 ? -22.147 -15.580 30.780 1.00 60.00 97 GLY A N 1
ATOM 754 C CA . GLY A 1 97 ? -21.817 -15.886 32.161 1.00 60.00 97 GLY A CA 1
ATOM 755 C C . GLY A 1 97 ? -21.176 -17.259 32.379 1.00 60.00 97 GLY A C 1
ATOM 756 O O . GLY A 1 97 ? -21.706 -18.274 31.947 1.00 60.00 97 GLY A O 1
ATOM 757 N N . ILE A 1 98 ? -20.104 -17.265 33.178 1.00 51.50 98 ILE A N 1
ATOM 758 C CA . ILE A 1 98 ? -19.643 -18.342 34.074 1.00 51.50 98 ILE A CA 1
ATOM 759 C C . ILE A 1 98 ? -18.781 -17.673 35.178 1.00 51.50 98 ILE A C 1
ATOM 761 O O . ILE A 1 98 ? -17.884 -16.918 34.848 1.00 51.50 98 ILE A O 1
ATOM 765 N N . THR A 1 99 ? -18.894 -17.814 36.507 1.00 49.53 99 THR A N 1
ATOM 766 C CA . THR A 1 99 ? -19.776 -18.504 37.463 1.00 49.53 99 THR A CA 1
ATOM 767 C C . THR A 1 99 ? -19.559 -17.904 38.880 1.00 49.53 99 THR A C 1
ATOM 769 O O . THR A 1 99 ? -18.468 -17.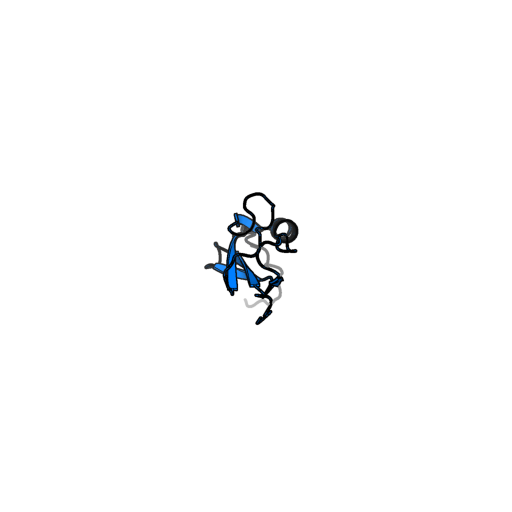438 39.195 1.00 49.53 99 THR A O 1
ATOM 772 N N . LYS A 1 100 ? -20.553 -18.096 39.771 1.00 47.94 100 LYS A N 1
ATOM 773 C CA . LYS A 1 100 ? -20.417 -18.442 41.215 1.00 47.94 100 LYS A CA 1
ATOM 774 C C . LYS A 1 100 ? -20.647 -17.362 42.298 1.00 47.94 100 LYS A C 1
ATOM 776 O O . LYS A 1 100 ? -19.729 -16.786 42.864 1.00 47.94 100 LYS A O 1
ATOM 781 N N . LYS A 1 101 ? -21.926 -17.257 42.686 1.00 59.31 101 LYS A N 1
ATOM 782 C CA . LYS A 1 101 ? -22.484 -17.170 44.057 1.00 59.31 101 LYS A CA 1
ATOM 783 C C . LYS A 1 101 ? -21.476 -16.966 45.207 1.00 59.31 101 LYS A C 1
ATOM 785 O O . LYS A 1 101 ? -20.791 -17.918 45.581 1.00 59.31 101 LYS A O 1
ATOM 790 N N . ARG A 1 102 ? -21.547 -15.807 45.874 1.00 51.25 102 ARG A N 1
ATOM 791 C CA . ARG A 1 102 ? -21.321 -15.665 47.327 1.00 51.25 102 ARG A CA 1
ATOM 792 C C . ARG A 1 102 ? -22.238 -14.583 47.917 1.00 51.25 102 ARG A C 1
ATOM 794 O O . ARG A 1 102 ? -21.898 -13.407 47.942 1.00 51.25 102 ARG A O 1
ATOM 801 N N . SER A 1 103 ? -23.401 -15.011 48.395 1.00 49.31 103 SER A N 1
ATOM 802 C CA . SER A 1 103 ? -24.136 -14.413 49.517 1.00 49.31 103 SER A CA 1
ATOM 803 C C . SER A 1 103 ? -24.723 -15.558 50.329 1.00 49.31 103 SER A C 1
ATOM 805 O O . SER A 1 103 ? -25.068 -16.586 49.690 1.00 49.31 103 SER A O 1
#

Secondary structure (DSSP, 8-state):
------EEEEEEEEEETTTTTEEEEE---EEEETTSBPS--HHHHHHHHHHTTEEEEEESS-TTSSPPB--SSSEEEEEEEEEE-------------------

Sequence (103 aa):
MSLFSRKKKVVINYVDLDEDKKIITSTGEIIGKAGKAVDYSSADELKKLADQGYKLSYNEYDPTGSAPAFSNESLYTYTISLKHDTEELDHADANLGITKKRS

Foldseek 3Di:
DDPPQLWAWEKEFEFAPVPVRHTPDIPPTQTDGAQAFRPDWCPVVQVVCVVVQKAFDDWQACPPRGGDGRHPDRYYYTYTYIYGNDPPPPCPPPPPDDDDDDD

InterPro domains:
  IPR041558 Mucin binding domain [PF17965] (8-84)

Organism: Lactobacillus amylovorus (NCBI:txid1604)

pLDDT: mean 80.01, std 16.21, range [37.47, 94.69]

Radius of gyration: 20.88 Å; chains: 1; bounding box: 54×27×71 Å